Protein AF-A0A4U9HE70-F1 (afdb_monomer_lite)

Foldseek 3Di:
DDDDDDDDDPPDPPPPLDADPDDLVVLVVVLVVLVVVLVVQVCCCVPPVDHPDDPVVSVVSVVNSVSSVVNND

Radius of gyration: 18.41 Å; chains: 1; bounding box: 26×46×54 Å

Structure (mmCIF, N/CA/C/O backbone):
data_AF-A0A4U9HE70-F1
#
_entry.id   AF-A0A4U9HE70-F1
#
loop_
_atom_site.group_PDB
_atom_site.id
_atom_site.type_symbol
_atom_site.label_atom_id
_atom_site.label_alt_id
_atom_site.label_comp_id
_atom_site.label_asym_id
_atom_site.label_entity_id
_atom_site.label_seq_id
_atom_site.pdbx_PDB_ins_code
_atom_site.Cartn_x
_atom_site.Cartn_y
_atom_site.Cartn_z
_atom_site.occupancy
_atom_site.B_iso_or_equiv
_atom_site.auth_seq_id
_atom_site.auth_comp_id
_atom_site.auth_asym_id
_atom_site.auth_atom_id
_atom_site.pdbx_PDB_model_num
ATOM 1 N N . MET A 1 1 ? 4.122 -39.157 -38.431 1.00 37.50 1 MET A N 1
ATOM 2 C CA . MET A 1 1 ? 4.391 -37.771 -37.985 1.00 37.50 1 MET A CA 1
ATOM 3 C C . MET A 1 1 ? 3.626 -37.530 -36.690 1.00 37.50 1 MET A C 1
ATOM 5 O O . MET A 1 1 ? 2.430 -37.282 -36.738 1.00 37.50 1 MET A O 1
ATOM 9 N N . ALA A 1 2 ? 4.272 -37.695 -35.536 1.00 33.12 2 ALA A N 1
ATOM 10 C CA . ALA A 1 2 ? 3.661 -37.404 -34.241 1.00 33.12 2 ALA A CA 1
ATOM 11 C C . ALA A 1 2 ? 3.917 -35.928 -33.906 1.00 33.12 2 ALA A C 1
ATOM 13 O O . ALA A 1 2 ? 5.070 -35.523 -33.773 1.00 33.12 2 ALA A O 1
ATOM 14 N N . ARG A 1 3 ? 2.862 -35.112 -33.811 1.00 47.47 3 ARG A N 1
ATOM 15 C CA . ARG A 1 3 ? 2.956 -33.741 -33.290 1.00 47.47 3 ARG A CA 1
ATOM 16 C C . ARG A 1 3 ? 2.400 -33.748 -31.870 1.00 47.47 3 ARG A C 1
ATOM 18 O O . ARG A 1 3 ? 1.227 -34.038 -31.658 1.00 47.47 3 ARG A O 1
ATOM 25 N N . ILE A 1 4 ? 3.290 -33.497 -30.919 1.00 49.31 4 ILE A N 1
ATOM 26 C CA . ILE A 1 4 ? 3.027 -33.403 -29.483 1.00 49.31 4 ILE A CA 1
ATOM 27 C C . ILE A 1 4 ? 2.007 -32.280 -29.235 1.00 49.31 4 ILE A C 1
ATOM 29 O O . ILE A 1 4 ? 2.188 -31.163 -29.722 1.00 49.31 4 ILE A O 1
ATOM 33 N N . ARG A 1 5 ? 0.936 -32.579 -28.487 1.00 52.22 5 ARG A N 1
ATOM 34 C CA . ARG A 1 5 ? 0.046 -31.570 -27.893 1.00 52.22 5 ARG A CA 1
ATOM 35 C C . ARG A 1 5 ? 0.782 -30.917 -26.721 1.00 52.22 5 ARG A C 1
ATOM 37 O O . ARG A 1 5 ? 1.315 -31.639 -25.887 1.00 52.22 5 ARG A O 1
ATOM 44 N N . ARG A 1 6 ? 0.754 -29.589 -26.611 1.00 53.28 6 ARG A N 1
ATOM 45 C CA . ARG A 1 6 ? 0.894 -28.917 -25.312 1.00 53.28 6 ARG A CA 1
ATOM 46 C C . ARG A 1 6 ? -0.469 -28.369 -24.910 1.00 53.28 6 ARG A C 1
ATOM 48 O O . ARG A 1 6 ? -0.812 -27.232 -25.212 1.00 53.28 6 ARG A O 1
ATOM 55 N N . SER A 1 7 ? -1.259 -29.235 -24.288 1.00 55.59 7 SER A N 1
ATOM 56 C CA . SER A 1 7 ? -1.958 -28.827 -23.071 1.00 55.59 7 SER A CA 1
ATOM 57 C C . SER A 1 7 ? -0.874 -28.482 -22.049 1.00 55.59 7 SER A C 1
ATOM 59 O O . SER A 1 7 ? 0.158 -29.137 -22.093 1.00 55.59 7 SER A O 1
ATOM 61 N N . ASP A 1 8 ? -1.049 -27.420 -21.263 1.00 45.81 8 ASP A N 1
ATOM 62 C CA . ASP A 1 8 ? -0.661 -27.337 -19.845 1.00 45.81 8 ASP A CA 1
ATOM 63 C C . ASP A 1 8 ? -0.681 -25.870 -19.379 1.00 45.81 8 ASP A C 1
ATOM 65 O O . ASP A 1 8 ? 0.164 -25.058 -19.740 1.00 45.81 8 ASP A O 1
ATOM 69 N N . VAL A 1 9 ? -1.698 -25.564 -18.567 1.00 45.50 9 VAL A N 1
ATOM 70 C CA . VAL A 1 9 ? -1.579 -24.742 -17.356 1.00 45.50 9 VAL A CA 1
ATOM 71 C C . VAL A 1 9 ? -1.032 -23.311 -17.524 1.00 45.50 9 VAL A C 1
ATOM 73 O O . VAL A 1 9 ? 0.143 -23.041 -17.314 1.00 45.50 9 VAL A O 1
ATOM 76 N N . VAL A 1 10 ? -1.923 -22.339 -17.743 1.00 49.41 10 VAL A N 1
ATOM 77 C CA . VAL A 1 10 ? -1.747 -21.000 -17.124 1.00 49.41 10 VAL A CA 1
ATOM 78 C C . VAL A 1 10 ? -2.821 -20.700 -16.075 1.00 49.41 10 VAL A C 1
ATOM 80 O O . VAL A 1 10 ? -2.918 -19.584 -15.575 1.00 49.41 10 VAL A O 1
ATOM 83 N N . VAL A 1 11 ? -3.605 -21.711 -15.694 1.00 49.50 11 VAL A N 1
ATOM 84 C CA . VAL A 1 11 ? -4.497 -21.656 -14.531 1.00 49.50 11 VAL A CA 1
ATOM 85 C C . VAL A 1 11 ? -3.743 -22.217 -13.326 1.00 49.50 11 VAL A C 1
ATOM 87 O O . VAL A 1 11 ? -4.099 -23.259 -12.808 1.00 49.50 11 VAL A O 1
ATOM 90 N N . GLU A 1 12 ? -2.661 -21.563 -12.907 1.00 44.19 12 GLU A N 1
ATOM 91 C CA . GLU A 1 12 ? -2.010 -21.886 -11.634 1.00 44.19 12 GLU A CA 1
ATOM 92 C C . GLU A 1 12 ? -1.505 -20.585 -11.019 1.00 44.19 12 GLU A C 1
ATOM 94 O O . GLU A 1 12 ? -0.445 -20.050 -11.348 1.00 44.19 12 GLU A O 1
ATOM 99 N N . GLN A 1 13 ? -2.343 -20.030 -10.154 1.00 50.12 13 GLN A N 1
ATOM 100 C CA . GLN A 1 13 ? -2.107 -18.819 -9.392 1.00 50.12 13 GLN A CA 1
ATOM 101 C C . GLN A 1 13 ? -1.056 -19.107 -8.313 1.00 50.12 13 GLN A C 1
ATOM 103 O O . GLN A 1 13 ? -1.349 -19.203 -7.124 1.00 50.12 13 GLN A O 1
ATOM 108 N N . LEU A 1 14 ? 0.190 -19.282 -8.742 1.00 47.16 14 LEU A N 1
ATOM 109 C CA . LEU A 1 14 ? 1.341 -19.354 -7.862 1.00 47.16 14 LEU A CA 1
ATOM 110 C C . LEU A 1 14 ? 1.514 -17.984 -7.208 1.00 47.16 14 LEU A C 1
ATOM 112 O O . LEU A 1 14 ? 1.742 -16.983 -7.885 1.00 47.16 14 LEU A O 1
ATOM 116 N N . ARG A 1 15 ? 1.435 -17.950 -5.873 1.00 48.53 15 ARG A N 1
ATOM 117 C CA . ARG A 1 15 ? 1.786 -16.817 -4.994 1.00 48.53 15 ARG A CA 1
ATOM 118 C C . ARG A 1 15 ? 3.288 -16.480 -5.045 1.00 48.53 15 ARG A C 1
ATOM 120 O O . ARG A 1 15 ? 3.902 -16.162 -4.032 1.00 48.53 15 ARG A O 1
ATOM 127 N N . LEU A 1 16 ? 3.897 -16.571 -6.220 1.00 52.50 16 LEU A N 1
ATOM 128 C CA . LEU A 1 16 ? 5.166 -15.941 -6.517 1.00 52.50 16 LEU A CA 1
ATOM 129 C C . LEU A 1 16 ? 4.835 -14.504 -6.878 1.00 52.50 16 LEU A C 1
ATOM 131 O O . LEU A 1 16 ? 3.950 -14.239 -7.690 1.00 52.50 16 LEU A O 1
ATOM 135 N N . ALA A 1 17 ? 5.500 -13.581 -6.202 1.00 61.53 17 ALA A N 1
ATOM 136 C CA . ALA A 1 17 ? 5.322 -12.161 -6.385 1.00 61.53 17 ALA A CA 1
ATOM 137 C C . ALA A 1 17 ? 5.694 -11.740 -7.822 1.00 61.53 17 ALA A C 1
ATOM 139 O O . ALA A 1 17 ? 6.789 -11.248 -8.060 1.00 61.53 17 ALA A O 1
ATOM 140 N N . ILE A 1 18 ? 4.794 -11.923 -8.793 1.00 80.94 18 ILE A N 1
ATOM 141 C CA . ILE A 1 18 ? 5.003 -11.445 -10.159 1.00 80.94 18 ILE A CA 1
ATOM 142 C C . ILE A 1 18 ? 4.932 -9.923 -10.117 1.00 80.94 18 ILE A C 1
ATOM 144 O O . ILE A 1 18 ? 3.890 -9.342 -9.795 1.00 80.94 18 ILE A O 1
ATOM 148 N N . CYS A 1 19 ? 6.061 -9.285 -10.406 1.00 90.25 19 CYS A N 1
ATOM 149 C CA . CYS A 1 19 ? 6.114 -7.849 -10.594 1.00 90.25 19 CYS A CA 1
ATOM 150 C C . CYS A 1 19 ? 5.290 -7.470 -11.829 1.00 90.25 19 CYS A C 1
ATOM 152 O O .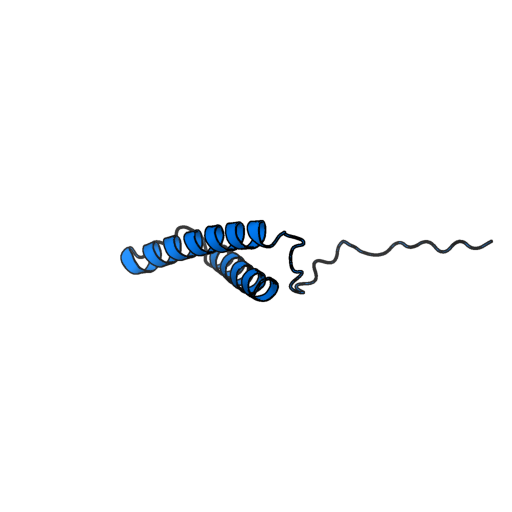 CYS A 1 19 ? 5.452 -8.094 -12.881 1.00 90.25 19 CYS A O 1
ATOM 154 N N . PRO A 1 20 ? 4.376 -6.492 -11.724 1.00 93.00 20 PRO A N 1
ATOM 155 C CA . PRO A 1 20 ? 3.604 -6.056 -12.876 1.00 93.00 20 PRO A CA 1
ATOM 156 C C . PRO A 1 20 ? 4.526 -5.412 -13.922 1.00 93.00 20 PRO A C 1
ATOM 158 O O . PRO A 1 20 ? 5.495 -4.740 -13.580 1.00 93.00 20 PRO A O 1
ATOM 161 N N . ALA A 1 21 ? 4.211 -5.595 -15.205 1.00 93.88 21 ALA A N 1
ATOM 162 C CA . ALA A 1 21 ? 4.955 -5.005 -16.321 1.00 93.88 21 ALA A CA 1
ATOM 163 C C . ALA A 1 21 ? 4.570 -3.526 -16.534 1.00 93.88 21 ALA A C 1
ATOM 165 O O . ALA A 1 21 ? 4.043 -3.149 -17.580 1.00 93.88 21 ALA A O 1
ATOM 166 N N . TRP A 1 22 ? 4.766 -2.702 -15.504 1.00 95.00 22 TRP A N 1
ATOM 167 C CA . TRP A 1 22 ? 4.455 -1.272 -15.510 1.00 95.00 22 TRP A CA 1
ATOM 168 C C . TRP A 1 22 ? 5.667 -0.422 -15.874 1.00 95.00 22 TRP A C 1
ATOM 170 O O . TRP A 1 22 ? 6.811 -0.804 -15.624 1.00 95.00 22 TRP A O 1
ATOM 180 N N . SER A 1 23 ? 5.410 0.769 -16.419 1.00 95.94 23 SER A N 1
ATOM 181 C CA . SER A 1 23 ? 6.443 1.802 -16.480 1.00 95.94 23 SER A CA 1
ATOM 182 C C . SER A 1 23 ? 6.758 2.337 -15.071 1.00 95.94 23 SER A C 1
ATOM 184 O O . SER A 1 23 ? 5.891 2.277 -14.194 1.00 95.94 23 SER A O 1
ATOM 186 N N . PRO A 1 24 ? 7.950 2.920 -14.837 1.00 95.19 24 PRO A N 1
ATOM 187 C CA . PRO A 1 24 ? 8.282 3.528 -13.545 1.00 95.19 24 PRO A CA 1
ATOM 188 C C . PRO A 1 24 ? 7.246 4.565 -13.082 1.00 95.19 24 PRO A C 1
ATOM 190 O O . PRO A 1 24 ? 6.794 4.522 -11.943 1.00 95.19 24 PRO A O 1
ATOM 193 N N . ALA A 1 25 ? 6.772 5.420 -13.994 1.00 97.38 25 ALA A N 1
ATOM 194 C CA . ALA A 1 25 ? 5.753 6.424 -13.686 1.00 97.38 25 ALA A CA 1
ATOM 195 C C . ALA A 1 25 ? 4.406 5.802 -13.273 1.00 97.38 25 ALA A C 1
ATOM 197 O O . ALA A 1 25 ? 3.740 6.307 -12.371 1.00 97.38 25 ALA A O 1
ATOM 198 N N . GLN A 1 26 ? 3.996 4.699 -13.909 1.00 97.69 26 GLN A N 1
ATOM 199 C CA . GLN A 1 26 ? 2.789 3.969 -13.506 1.00 97.69 26 GLN A CA 1
ATOM 200 C C . GLN A 1 26 ? 2.962 3.317 -12.131 1.00 97.69 26 GLN A C 1
ATOM 202 O O . GLN A 1 26 ? 2.060 3.396 -11.300 1.00 97.69 26 GLN A O 1
ATOM 207 N N . ALA A 1 27 ? 4.123 2.712 -11.869 1.00 97.44 27 ALA A N 1
ATOM 208 C CA . ALA A 1 27 ? 4.418 2.107 -10.576 1.00 97.44 27 ALA A CA 1
ATOM 209 C C . ALA A 1 27 ? 4.371 3.136 -9.439 1.00 97.44 27 ALA A C 1
ATOM 211 O O . ALA A 1 27 ? 3.733 2.881 -8.419 1.00 97.44 27 ALA A O 1
ATOM 212 N N . GLU A 1 28 ? 4.968 4.314 -9.629 1.00 97.94 28 GLU A N 1
ATOM 213 C CA . GLU A 1 28 ? 4.902 5.415 -8.663 1.00 97.94 28 GLU A CA 1
ATOM 214 C C . GLU A 1 28 ? 3.457 5.830 -8.361 1.00 97.94 28 GLU A C 1
ATOM 216 O O . GLU A 1 28 ? 3.086 5.964 -7.193 1.00 97.94 28 GLU A O 1
ATOM 221 N N . GLN A 1 29 ? 2.621 5.976 -9.394 1.00 98.44 29 GLN A N 1
ATOM 222 C CA . GLN A 1 29 ? 1.214 6.351 -9.236 1.00 98.44 29 GLN A CA 1
ATOM 223 C C . GLN A 1 29 ? 0.418 5.302 -8.452 1.00 98.44 29 GLN A C 1
ATOM 225 O O . GLN A 1 29 ? -0.287 5.648 -7.500 1.00 98.44 29 GLN A O 1
ATOM 230 N N . GLU A 1 30 ? 0.540 4.023 -8.810 1.00 98.19 30 GLU A N 1
ATOM 231 C CA . GLU A 1 30 ? -0.205 2.941 -8.156 1.00 98.19 30 GLU A CA 1
ATOM 232 C C . GLU A 1 30 ? 0.273 2.698 -6.716 1.00 98.19 30 GLU A C 1
ATOM 234 O O . GLU A 1 30 ? -0.543 2.536 -5.802 1.00 98.19 30 GLU A O 1
ATOM 239 N N . ILE A 1 31 ? 1.587 2.767 -6.469 1.00 98.12 31 ILE A N 1
ATOM 240 C CA . ILE A 1 31 ? 2.163 2.694 -5.118 1.00 98.12 31 ILE A CA 1
ATOM 241 C C . ILE A 1 31 ? 1.674 3.868 -4.270 1.00 98.12 31 ILE A C 1
ATOM 243 O O . ILE A 1 31 ? 1.262 3.654 -3.126 1.00 98.12 31 ILE A O 1
ATOM 247 N N . ALA A 1 32 ? 1.686 5.095 -4.801 1.00 98.56 32 ALA A N 1
ATOM 248 C CA . ALA A 1 32 ? 1.217 6.276 -4.080 1.00 98.56 32 ALA A CA 1
ATOM 249 C C . ALA A 1 32 ? -0.277 6.174 -3.748 1.00 98.56 32 ALA A C 1
ATOM 251 O O . ALA A 1 32 ? -0.679 6.403 -2.603 1.00 98.56 32 ALA A O 1
ATOM 252 N N . ARG A 1 33 ? -1.098 5.760 -4.720 1.00 98.69 33 ARG A N 1
ATOM 253 C CA . ARG A 1 33 ? -2.542 5.580 -4.546 1.00 98.69 33 ARG A CA 1
ATOM 254 C C . ARG A 1 33 ? -2.858 4.561 -3.454 1.00 98.69 33 ARG A C 1
ATOM 256 O O . ARG A 1 33 ? -3.647 4.862 -2.555 1.00 98.69 33 ARG A O 1
ATOM 263 N N . LEU A 1 34 ? -2.248 3.377 -3.515 1.00 98.56 34 LEU A N 1
ATOM 264 C CA . LEU A 1 34 ? -2.501 2.316 -2.542 1.00 98.56 34 LEU A CA 1
ATOM 265 C C . LEU A 1 34 ? -1.952 2.673 -1.153 1.00 98.56 34 L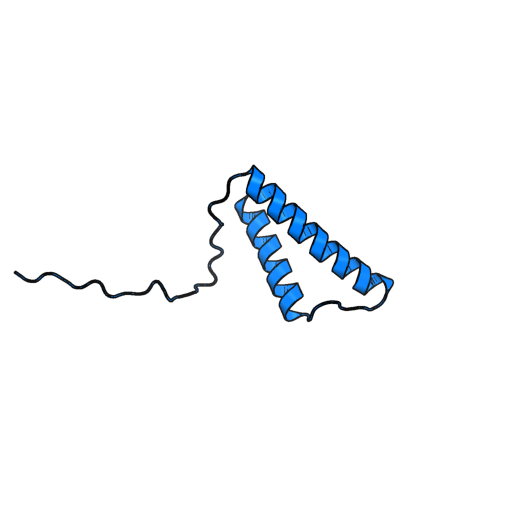EU A C 1
ATOM 267 O O . LEU A 1 34 ? -2.641 2.466 -0.156 1.00 98.56 34 LEU A O 1
ATOM 271 N N . SER A 1 35 ? -0.772 3.300 -1.085 1.00 98.62 35 SER A N 1
ATOM 272 C CA . SER A 1 35 ? -0.211 3.816 0.174 1.00 98.62 35 SER A CA 1
ATOM 273 C C . SER A 1 35 ? -1.156 4.816 0.843 1.00 98.62 35 SER A C 1
ATOM 275 O O . SER A 1 35 ? -1.393 4.733 2.045 1.00 98.62 35 SER A O 1
ATOM 277 N N . ALA A 1 36 ? -1.737 5.738 0.069 1.00 98.75 36 ALA A N 1
ATOM 278 C CA . ALA A 1 36 ? -2.674 6.725 0.592 1.00 98.75 36 ALA A CA 1
ATOM 279 C C . ALA A 1 36 ? -3.986 6.093 1.082 1.00 98.75 36 ALA A C 1
ATOM 281 O O . ALA A 1 36 ? -4.572 6.586 2.044 1.00 98.75 36 ALA A O 1
ATOM 282 N N . GLN A 1 37 ? -4.462 5.022 0.439 1.00 98.56 37 GLN A N 1
ATOM 283 C CA . GLN A 1 37 ? -5.653 4.302 0.894 1.00 98.56 37 GLN A CA 1
ATOM 284 C C . GL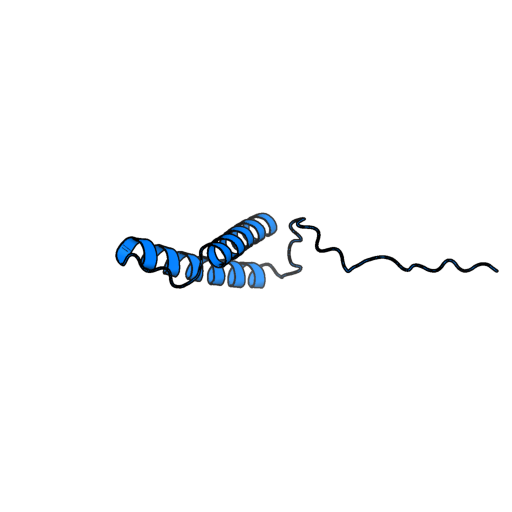N A 1 37 ? -5.416 3.602 2.234 1.00 98.56 37 GLN A C 1
ATOM 286 O O . GLN A 1 37 ? -6.223 3.771 3.144 1.00 98.56 37 GLN A O 1
ATOM 291 N N . ILE A 1 38 ? -4.301 2.882 2.368 1.00 98.38 38 ILE A N 1
ATOM 292 C CA . ILE A 1 38 ? -3.941 2.200 3.618 1.00 98.38 38 ILE A CA 1
ATOM 293 C C . ILE A 1 38 ? -3.777 3.216 4.751 1.00 98.38 38 ILE A C 1
ATOM 295 O O . ILE A 1 38 ? -4.388 3.058 5.799 1.00 98.38 38 ILE A O 1
ATOM 299 N N . ALA A 1 39 ? -3.085 4.334 4.505 1.00 98.38 39 ALA A N 1
ATOM 300 C CA . ALA A 1 39 ? -2.920 5.384 5.509 1.00 98.38 39 ALA A CA 1
ATOM 301 C C . ALA A 1 39 ? -4.253 6.004 5.979 1.00 98.38 39 ALA A C 1
ATOM 303 O O . ALA A 1 39 ? -4.371 6.418 7.133 1.00 98.38 39 ALA A O 1
ATOM 304 N N . ARG A 1 40 ? -5.268 6.084 5.102 1.00 98.38 40 ARG A N 1
ATOM 305 C CA . ARG A 1 40 ? -6.613 6.536 5.497 1.00 98.38 40 ARG A CA 1
ATOM 306 C C . ARG A 1 40 ? -7.289 5.538 6.432 1.00 98.38 40 ARG A C 1
ATOM 308 O O . ARG A 1 40 ? -7.847 5.972 7.436 1.00 98.38 40 ARG A O 1
ATOM 315 N N . TRP A 1 41 ? -7.213 4.246 6.121 1.00 98.25 41 TRP A N 1
ATOM 316 C CA . TRP A 1 41 ? -7.767 3.195 6.976 1.00 98.25 41 TRP A CA 1
ATOM 317 C C . TRP A 1 41 ? -7.049 3.123 8.321 1.00 98.25 41 TRP A C 1
ATOM 319 O O . TRP A 1 41 ? -7.715 3.135 9.350 1.00 98.25 41 TRP A O 1
ATOM 329 N N . ASP A 1 42 ? -5.715 3.187 8.329 1.00 97.88 42 ASP A N 1
ATOM 330 C CA . ASP A 1 42 ? -4.929 3.232 9.566 1.00 97.88 42 ASP A CA 1
ATOM 331 C C . ASP A 1 42 ? -5.375 4.406 10.443 1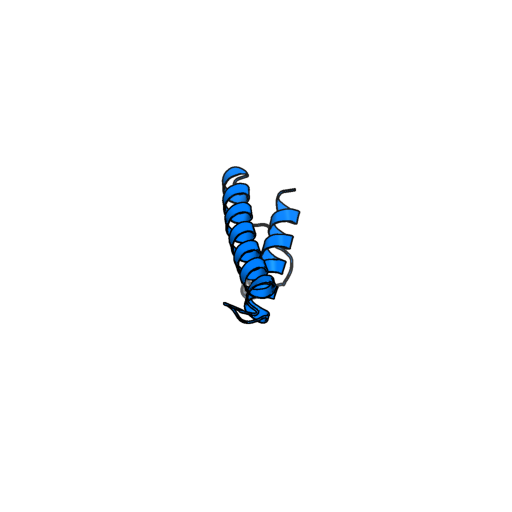.00 97.88 42 ASP A C 1
ATOM 333 O O . ASP A 1 42 ? -5.622 4.253 11.637 1.00 97.88 42 ASP A O 1
ATOM 337 N N . LYS A 1 43 ? -5.532 5.596 9.850 1.00 98.12 43 LYS A N 1
ATOM 338 C CA . LYS A 1 43 ? -5.992 6.780 10.578 1.00 98.12 43 LYS A CA 1
ATOM 339 C C . LYS A 1 43 ? -7.400 6.592 11.152 1.00 98.12 43 LYS A C 1
ATOM 341 O O . LYS A 1 43 ? -7.622 6.974 12.299 1.00 98.12 43 LYS A O 1
ATOM 346 N N . ALA A 1 44 ? -8.340 6.049 10.378 1.00 97.12 44 ALA A N 1
ATOM 347 C CA . ALA A 1 44 ? -9.706 5.794 10.839 1.00 97.12 44 ALA A CA 1
ATOM 348 C C . ALA A 1 44 ? -9.722 4.798 12.009 1.00 97.12 44 ALA A C 1
ATOM 350 O O . ALA A 1 44 ? -10.346 5.066 13.037 1.00 97.12 44 ALA A O 1
ATOM 351 N N . TYR A 1 45 ? -8.943 3.723 11.905 1.00 97.31 45 TYR A N 1
ATOM 352 C CA . TYR A 1 45 ? -8.801 2.734 12.964 1.00 97.31 45 TYR A CA 1
ATOM 353 C C . TYR A 1 45 ? -8.203 3.347 14.235 1.00 97.31 45 TYR A C 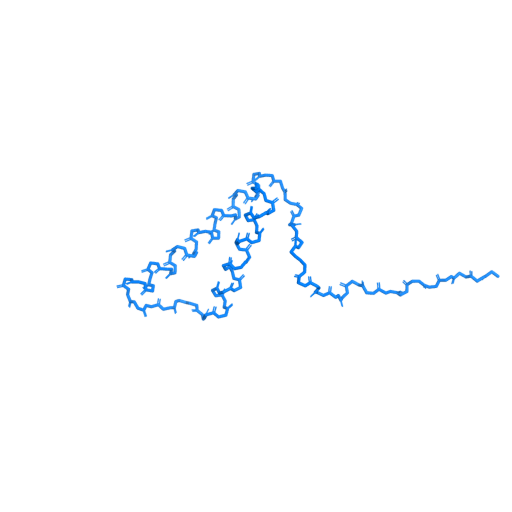1
ATOM 355 O O . TYR A 1 45 ? -8.811 3.285 15.302 1.00 97.31 45 TYR A O 1
ATOM 363 N N . TRP A 1 46 ? -7.057 4.024 14.125 1.00 97.19 46 TRP A N 1
ATOM 364 C CA . TRP A 1 46 ? -6.357 4.576 15.287 1.00 97.19 46 TRP A CA 1
ATOM 365 C C . TRP A 1 46 ? -7.092 5.736 15.961 1.00 97.19 46 TRP A C 1
ATOM 367 O O . TRP A 1 46 ? -6.994 5.889 17.176 1.00 97.19 46 TRP A O 1
ATOM 377 N N . GLN A 1 47 ? -7.794 6.578 15.200 1.00 97.69 47 GLN A N 1
ATOM 378 C CA . GLN A 1 47 ? -8.453 7.766 15.754 1.00 97.69 47 GLN A CA 1
ATOM 379 C C . GLN A 1 47 ? -9.904 7.521 16.158 1.00 97.69 47 GLN A C 1
ATOM 381 O O . GLN A 1 47 ? -10.398 8.195 17.059 1.00 97.69 47 GLN A O 1
ATOM 386 N N . GLN A 1 48 ? -10.600 6.616 15.468 1.00 96.38 48 GLN A N 1
ATOM 387 C CA . GLN A 1 48 ? -12.052 6.457 15.592 1.00 96.38 48 GLN A CA 1
ATOM 388 C C . GLN A 1 48 ? -12.459 5.030 15.975 1.00 96.38 48 GLN A C 1
ATOM 390 O O . GLN A 1 48 ? -13.629 4.804 16.267 1.00 96.38 48 GLN A O 1
ATOM 395 N N . GLY A 1 49 ? -11.530 4.066 15.978 1.00 95.94 49 GLY A N 1
ATOM 396 C CA . GLY A 1 49 ? -11.848 2.650 16.181 1.00 95.94 49 GLY A CA 1
ATOM 397 C C . GLY A 1 49 ? -12.676 2.051 15.041 1.00 95.94 49 GLY A C 1
ATOM 398 O O . GLY A 1 49 ? -13.338 1.035 15.237 1.00 95.94 49 GLY A O 1
ATOM 399 N N . VAL A 1 50 ? -12.684 2.694 13.869 1.00 95.25 50 VAL A N 1
ATOM 400 C CA . VAL A 1 50 ? -13.477 2.278 12.706 1.00 95.25 50 VAL A CA 1
ATOM 401 C C . VAL A 1 50 ? -12.613 1.449 11.767 1.00 95.25 50 VAL A C 1
ATOM 403 O O . VAL A 1 50 ? -11.515 1.866 11.404 1.00 95.25 50 VAL A O 1
ATOM 406 N N . SER A 1 51 ? -13.144 0.305 11.335 1.00 94.25 51 SER A N 1
ATOM 407 C CA . SER A 1 51 ? -12.563 -0.495 10.260 1.00 94.25 51 SER A CA 1
ATOM 408 C C . SER A 1 51 ? -13.469 -0.437 9.030 1.00 94.25 51 S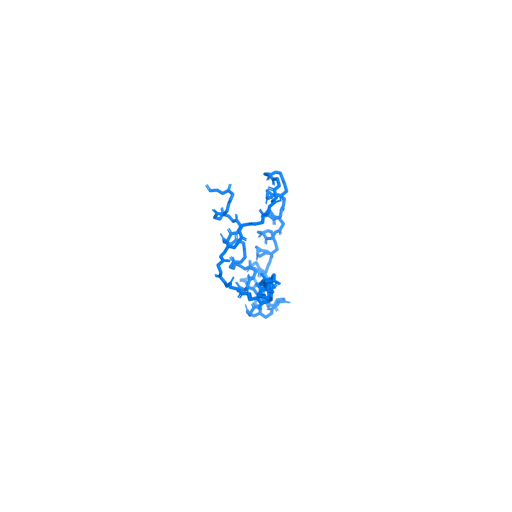ER A C 1
ATOM 410 O O . SER A 1 51 ? -14.526 -1.066 8.995 1.00 94.25 51 SER A O 1
ATOM 412 N N . ASP A 1 52 ? -13.076 0.363 8.035 1.00 93.19 52 ASP A N 1
ATOM 413 C CA . ASP A 1 52 ? -13.856 0.568 6.800 1.00 93.19 52 ASP A CA 1
ATOM 414 C C . ASP A 1 52 ? -13.882 -0.678 5.895 1.00 93.19 52 ASP A C 1
ATOM 416 O O . ASP A 1 52 ? -14.717 -0.789 4.995 1.00 93.19 52 ASP A O 1
ATOM 420 N N . VAL A 1 53 ? -12.939 -1.600 6.097 1.00 96.00 53 VAL A N 1
ATOM 421 C CA . VAL A 1 53 ? -12.796 -2.865 5.367 1.00 96.00 53 VAL A CA 1
ATOM 422 C C . VAL A 1 53 ? -12.500 -3.987 6.356 1.00 96.00 53 VAL A C 1
ATOM 424 O O . VAL A 1 53 ? -12.038 -3.728 7.462 1.00 96.00 53 VAL A O 1
ATOM 427 N N . ASN A 1 54 ? -12.757 -5.242 5.985 1.00 96.56 54 ASN A N 1
ATOM 428 C CA . ASN A 1 54 ? -12.357 -6.356 6.842 1.00 96.56 54 ASN A CA 1
ATOM 429 C C . ASN A 1 54 ? -10.832 -6.570 6.810 1.00 96.56 54 ASN A C 1
ATOM 431 O O . ASN A 1 54 ? -10.151 -6.177 5.857 1.00 96.56 54 ASN A O 1
ATOM 435 N N . ASP A 1 55 ? -10.330 -7.258 7.833 1.00 95.44 55 ASP A N 1
ATOM 436 C CA . ASP A 1 55 ? -8.899 -7.518 8.010 1.00 95.44 55 ASP A CA 1
ATOM 437 C C . ASP A 1 55 ? -8.293 -8.245 6.800 1.00 95.44 55 ASP A C 1
ATOM 439 O O . ASP A 1 55 ? -7.242 -7.848 6.309 1.00 95.44 55 ASP A O 1
ATOM 443 N N . ASP A 1 56 ? -9.001 -9.219 6.213 1.00 96.75 56 ASP A N 1
ATOM 444 C CA . ASP A 1 56 ? -8.504 -9.945 5.036 1.00 96.75 56 ASP A CA 1
ATOM 445 C C . ASP A 1 56 ? -8.266 -9.034 3.820 1.00 96.75 56 ASP A C 1
ATOM 447 O O . ASP A 1 56 ? -7.326 -9.257 3.051 1.00 96.75 56 ASP A O 1
ATOM 451 N N . VAL A 1 57 ? -9.125 -8.031 3.591 1.00 97.38 57 VAL A N 1
ATOM 452 C CA . VAL A 1 57 ? -8.949 -7.064 2.495 1.00 97.38 57 VAL A CA 1
ATOM 453 C C . VAL A 1 57 ? -7.783 -6.134 2.799 1.00 97.38 57 VAL A C 1
ATOM 455 O O . VAL A 1 57 ? -6.967 -5.880 1.908 1.00 97.38 57 VAL A O 1
ATOM 458 N N . TYR A 1 58 ? -7.683 -5.655 4.041 1.00 98.06 58 TYR A N 1
ATOM 459 C CA . TYR A 1 58 ? -6.556 -4.839 4.481 1.00 98.06 58 TYR A CA 1
ATOM 460 C C . TYR A 1 58 ? -5.230 -5.585 4.280 1.00 98.06 58 TYR A C 1
ATOM 462 O O . TYR A 1 58 ? -4.343 -5.083 3.586 1.00 98.06 58 TYR A O 1
ATOM 470 N N . ASP A 1 59 ? -5.125 -6.814 4.784 1.00 97.44 59 ASP A N 1
ATOM 471 C CA . ASP A 1 59 ? -3.915 -7.635 4.735 1.00 97.44 59 ASP A CA 1
ATOM 472 C C . ASP A 1 59 ? -3.484 -7.946 3.302 1.00 97.44 59 ASP A C 1
ATOM 474 O O . ASP A 1 59 ? -2.306 -7.818 2.950 1.00 97.44 59 ASP A O 1
ATOM 478 N N . GLN A 1 60 ? -4.430 -8.302 2.430 1.00 97.31 60 GLN A N 1
ATOM 479 C CA . GLN A 1 60 ? -4.138 -8.559 1.018 1.00 97.31 60 GLN A CA 1
ATOM 480 C C . GLN A 1 60 ? -3.591 -7.317 0.309 1.00 97.31 60 GLN A C 1
ATOM 482 O O . GLN A 1 60 ? -2.646 -7.414 -0.481 1.00 97.31 60 GLN A O 1
ATOM 487 N N . LEU A 1 61 ? -4.166 -6.146 0.583 1.00 97.50 61 LEU A N 1
ATOM 488 C CA . LEU A 1 61 ? -3.745 -4.887 -0.022 1.00 97.50 61 LEU A CA 1
ATOM 489 C C . LEU A 1 61 ? -2.425 -4.375 0.568 1.00 97.50 61 LEU A C 1
ATOM 491 O O . LEU A 1 61 ? -1.575 -3.889 -0.181 1.00 97.50 61 LEU A O 1
ATOM 495 N N . ALA A 1 62 ? -2.190 -4.554 1.866 1.00 97.81 62 ALA A N 1
ATOM 496 C CA . ALA A 1 62 ? -0.913 -4.256 2.505 1.00 97.81 62 ALA A CA 1
ATOM 497 C C . ALA A 1 62 ? 0.212 -5.151 1.959 1.00 97.81 62 ALA A C 1
ATOM 499 O O . ALA A 1 62 ? 1.286 -4.660 1.593 1.00 97.81 62 ALA A O 1
ATOM 500 N N . ALA A 1 63 ? -0.048 -6.453 1.804 1.00 96.69 63 ALA A N 1
ATOM 501 C CA . ALA A 1 63 ? 0.881 -7.385 1.173 1.00 96.69 63 ALA A CA 1
ATOM 502 C C . ALA A 1 63 ? 1.152 -7.016 -0.295 1.00 96.69 63 ALA A C 1
ATOM 504 O O . ALA A 1 63 ? 2.305 -7.040 -0.734 1.00 96.69 63 ALA A O 1
ATOM 505 N N . ARG A 1 64 ? 0.118 -6.607 -1.043 1.00 96.06 64 ARG A N 1
ATOM 506 C CA . ARG A 1 64 ? 0.257 -6.119 -2.423 1.00 96.06 64 ARG A CA 1
ATOM 507 C C . ARG A 1 64 ? 1.132 -4.870 -2.501 1.00 96.06 64 ARG A C 1
ATOM 509 O O . ARG A 1 64 ? 2.011 -4.803 -3.356 1.00 96.06 64 ARG A O 1
ATOM 516 N N . LEU A 1 65 ? 0.934 -3.904 -1.604 1.00 97.44 65 LEU A N 1
ATOM 517 C CA . LEU A 1 65 ? 1.758 -2.699 -1.552 1.00 97.44 65 LEU A CA 1
ATOM 518 C C . LEU A 1 65 ? 3.224 -3.037 -1.258 1.00 97.44 65 LEU A C 1
ATOM 520 O O . LEU A 1 65 ? 4.123 -2.513 -1.917 1.00 97.44 65 LEU A O 1
ATOM 524 N N . LYS A 1 66 ? 3.473 -3.941 -0.302 1.00 96.50 66 LYS A N 1
ATOM 525 C CA . LYS A 1 66 ? 4.823 -4.435 0.005 1.00 96.50 66 LYS A CA 1
ATOM 526 C C . LYS A 1 66 ? 5.467 -5.087 -1.219 1.00 96.50 66 LYS A C 1
ATOM 528 O O . LYS A 1 66 ? 6.629 -4.817 -1.513 1.00 96.50 66 LYS A O 1
ATOM 533 N N . GLN A 1 67 ? 4.707 -5.906 -1.942 1.00 95.44 67 GLN A N 1
ATOM 534 C CA . GLN A 1 67 ? 5.163 -6.536 -3.174 1.00 95.44 67 GLN A CA 1
ATOM 535 C C . GLN A 1 67 ? 5.543 -5.496 -4.234 1.00 95.44 67 GLN A C 1
ATOM 537 O O . GLN A 1 67 ? 6.624 -5.587 -4.805 1.00 95.44 67 GLN A O 1
ATOM 542 N N . TRP A 1 68 ? 4.685 -4.513 -4.509 1.00 95.75 68 TRP A N 1
ATOM 543 C CA . TRP A 1 68 ? 4.985 -3.496 -5.519 1.00 95.75 68 TRP A CA 1
ATOM 544 C C . TRP A 1 68 ? 6.217 -2.676 -5.158 1.00 95.75 68 TRP A C 1
ATOM 546 O O . TRP A 1 68 ? 7.065 -2.465 -6.015 1.00 95.75 68 TRP A O 1
ATOM 556 N N . ARG A 1 69 ? 6.377 -2.294 -3.887 1.00 95.94 69 ARG A N 1
ATOM 557 C CA . ARG A 1 69 ? 7.596 -1.616 -3.429 1.00 95.94 69 ARG A CA 1
ATOM 558 C C . ARG A 1 69 ? 8.845 -2.454 -3.695 1.00 95.94 69 ARG A C 1
ATOM 560 O O . ARG A 1 69 ? 9.805 -1.917 -4.211 1.00 95.94 69 ARG A O 1
ATOM 567 N N . HIS A 1 70 ? 8.806 -3.762 -3.444 1.00 94.94 70 HIS A N 1
ATOM 568 C CA . HIS A 1 70 ? 9.933 -4.652 -3.747 1.00 94.94 70 HIS A CA 1
ATOM 569 C C . HIS A 1 70 ? 10.243 -4.785 -5.249 1.00 94.94 70 HIS A C 1
ATOM 571 O O . HIS A 1 70 ? 11.370 -5.074 -5.626 1.00 94.94 70 HIS A O 1
ATOM 577 N N . CYS A 1 71 ? 9.247 -4.603 -6.115 1.00 94.31 71 CYS A N 1
ATOM 578 C CA . CYS A 1 71 ? 9.426 -4.711 -7.560 1.00 94.31 71 CYS A CA 1
ATOM 579 C C . CYS A 1 71 ? 10.068 -3.478 -8.204 1.00 94.31 71 CYS A C 1
ATOM 581 O O . CYS A 1 71 ? 10.637 -3.598 -9.287 1.00 94.31 71 CYS A O 1
ATOM 583 N N . PHE A 1 72 ? 9.929 -2.302 -7.585 1.00 93.56 72 PHE A N 1
ATOM 584 C CA . PHE A 1 72 ? 10.307 -1.022 -8.193 1.00 93.56 72 PHE A CA 1
ATOM 585 C C . PHE A 1 72 ? 11.271 -0.180 -7.336 1.00 93.56 72 PHE A C 1
ATOM 587 O O . PHE A 1 72 ? 11.679 0.883 -7.805 1.00 93.56 72 PHE A O 1
ATOM 594 N N . TRP A 1 73 ? 11.645 -0.638 -6.131 1.00 81.94 73 TRP A N 1
ATOM 595 C CA . TRP A 1 73 ? 12.684 -0.066 -5.255 1.00 81.94 73 TRP A CA 1
ATOM 596 C C . TRP A 1 73 ? 13.750 -1.112 -4.931 1.00 81.94 73 TRP A C 1
ATOM 598 O O . TRP A 1 73 ? 14.944 -0.750 -5.003 1.00 81.94 73 TRP A O 1
#

pLDDT: mean 85.02, std 20.61, range [33.12, 98.75]

Secondary structure (DSSP, 8-state):
---------S-----S-------HHHHHHHHHHHHHHHHHHHHHHHHH---SS-HHHHHHHHHHHHHHHHHH-

Sequence (73 aa):
MARIRRSDVVVEQLRLAICPAWSPAQAEQEIARLSAQIARWDKAYWQQGVSDVNDDVYDQLAARLKQWRHCFW

Organism: NCBI:txid83655